Protein AF-A0A4R6P4F2-F1 (afdb_monomer)

Foldseek 3Di:
DVVVVVVVVVVVVVPPDPPPPPDDPDDDPPPPDDDPPVPPPQQKWWADPV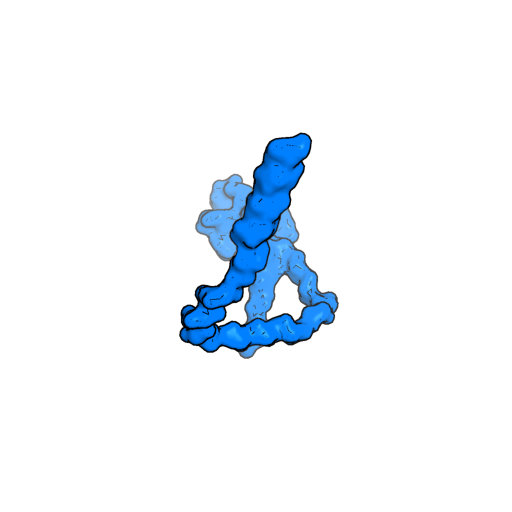HRVDIDSDWDADPPPRHTTHIDGPPPDPDD

Sequence (80 aa):
MRVLLLALFVLALNTSVSAAHALVQDHSQHQQSSDNDPFNDAQVEYVCPMHSQIVKDEAGTCPICGMDLVEREKKQEPQV

pLDDT: mean 74.88, std 17.25, range [48.06, 97.88]

Structure (mmCIF, N/CA/C/O backbone):
data_AF-A0A4R6P4F2-F1
#
_entry.id   AF-A0A4R6P4F2-F1
#
loop_
_atom_site.group_PDB
_atom_site.id
_atom_site.type_symbol
_atom_site.label_atom_id
_atom_site.label_alt_id
_atom_site.label_comp_id
_atom_site.label_asym_id
_atom_site.label_entity_id
_atom_site.label_seq_id
_atom_site.pdbx_PDB_ins_code
_atom_site.Cartn_x
_atom_site.Cartn_y
_atom_site.Cartn_z
_atom_site.occupancy
_atom_site.B_iso_or_equiv
_atom_site.auth_seq_id
_atom_site.auth_comp_id
_atom_site.auth_asym_id
_atom_site.auth_atom_id
_atom_site.pdbx_PDB_model_num
ATOM 1 N N . MET A 1 1 ? -4.449 57.440 7.346 1.00 72.50 1 MET A N 1
ATOM 2 C CA . MET A 1 1 ? -5.158 57.801 6.094 1.00 72.50 1 MET A CA 1
ATOM 3 C C . MET A 1 1 ? -4.427 57.326 4.836 1.00 72.50 1 MET A C 1
ATOM 5 O O . MET A 1 1 ? -5.049 56.642 4.042 1.00 72.50 1 MET A O 1
ATOM 9 N N . ARG A 1 2 ? -3.111 57.565 4.678 1.00 74.81 2 ARG A N 1
ATOM 10 C CA . ARG A 1 2 ? -2.322 57.046 3.533 1.00 74.81 2 ARG A CA 1
ATOM 11 C C . ARG A 1 2 ? -2.306 55.508 3.416 1.00 74.81 2 ARG A C 1
ATOM 13 O O 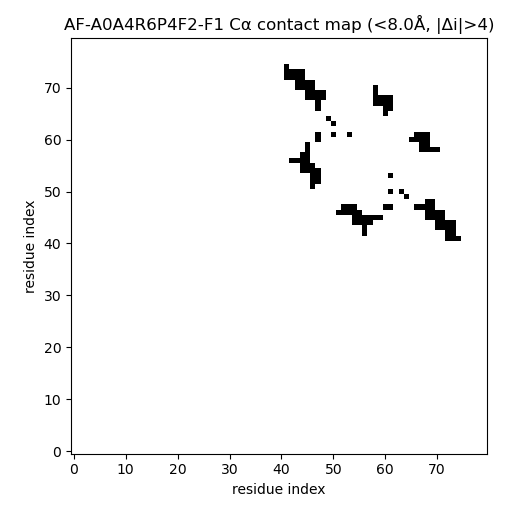. ARG A 1 2 ? -2.489 54.994 2.326 1.00 74.81 2 ARG A O 1
ATOM 20 N N . VAL A 1 3 ? -2.195 54.784 4.535 1.00 71.69 3 VAL A N 1
ATOM 21 C CA . VAL A 1 3 ? -2.247 53.301 4.570 1.00 71.69 3 VAL A CA 1
ATOM 22 C C . VAL A 1 3 ? -3.633 52.754 4.187 1.00 71.69 3 VAL A C 1
ATOM 24 O O . VAL A 1 3 ? -3.726 51.740 3.507 1.00 71.69 3 VAL A O 1
ATOM 27 N N . LEU A 1 4 ? -4.707 53.469 4.553 1.00 77.06 4 LEU A N 1
ATOM 28 C CA . LEU A 1 4 ? -6.084 53.110 4.186 1.00 77.06 4 LEU A CA 1
ATOM 29 C C . LEU A 1 4 ? -6.301 53.241 2.668 1.00 77.06 4 LEU A C 1
ATOM 31 O O . LEU A 1 4 ? -6.912 52.373 2.057 1.00 77.06 4 LEU A O 1
ATOM 35 N N . LEU A 1 5 ? -5.747 54.292 2.052 1.00 77.31 5 LEU A N 1
ATOM 36 C CA . LEU A 1 5 ? -5.812 54.495 0.600 1.00 77.31 5 LEU A CA 1
ATOM 37 C C . LEU A 1 5 ? -5.047 53.409 -0.173 1.00 77.31 5 LEU A C 1
ATOM 39 O O . LEU A 1 5 ? -5.539 52.934 -1.192 1.00 77.31 5 LEU A O 1
ATOM 43 N N . LEU A 1 6 ? -3.884 52.975 0.328 1.00 79.00 6 LEU A N 1
ATOM 44 C CA . LEU A 1 6 ? -3.108 51.892 -0.289 1.00 79.00 6 LEU A CA 1
ATOM 45 C C . LEU A 1 6 ? -3.832 50.537 -0.200 1.00 79.00 6 LEU A C 1
ATOM 47 O O . LEU A 1 6 ? -3.851 49.796 -1.178 1.00 79.00 6 LEU A O 1
ATOM 51 N N . ALA A 1 7 ? -4.480 50.233 0.929 1.00 77.12 7 ALA A N 1
ATOM 52 C CA . ALA A 1 7 ? -5.239 48.991 1.106 1.00 77.12 7 ALA A CA 1
ATOM 53 C C . ALA A 1 7 ? -6.457 48.897 0.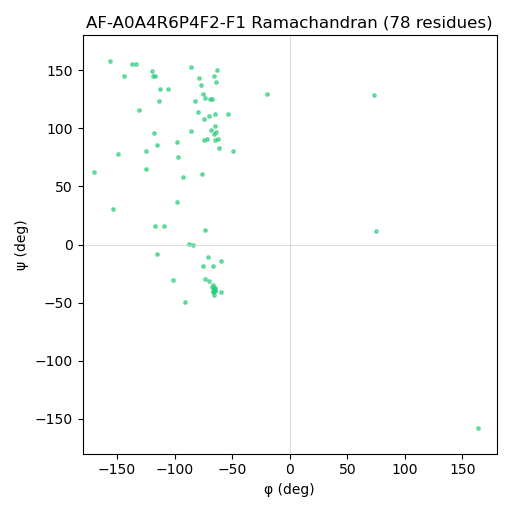167 1.00 77.12 7 ALA A C 1
ATOM 55 O O . ALA A 1 7 ? -6.711 47.842 -0.413 1.00 77.12 7 ALA A O 1
ATOM 56 N N . LEU A 1 8 ? -7.174 50.009 -0.038 1.00 78.06 8 LEU A N 1
ATOM 57 C CA . LEU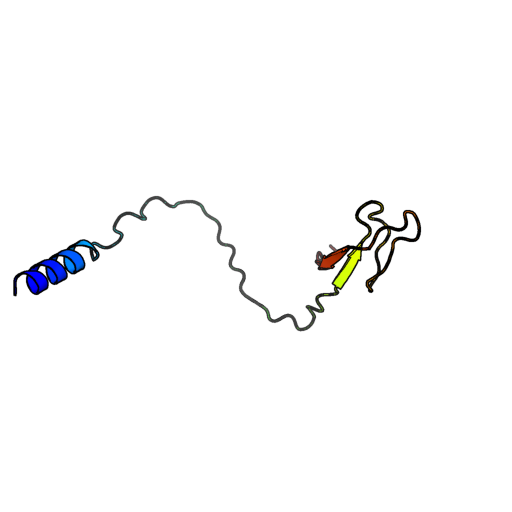 A 1 8 ? -8.303 50.073 -0.975 1.00 78.06 8 LEU A CA 1
ATOM 58 C C . LEU A 1 8 ? -7.856 49.917 -2.435 1.00 78.06 8 LEU A C 1
ATOM 60 O O . LEU A 1 8 ? -8.534 49.260 -3.222 1.00 78.06 8 LEU A O 1
ATOM 64 N N . PHE A 1 9 ? -6.691 50.466 -2.785 1.00 79.25 9 PHE A N 1
ATOM 65 C CA . PHE A 1 9 ? -6.114 50.322 -4.119 1.00 79.25 9 PHE A CA 1
ATOM 66 C C . PHE A 1 9 ? -5.726 48.866 -4.428 1.00 79.25 9 PHE A C 1
ATOM 68 O O . PHE A 1 9 ? -6.060 48.350 -5.491 1.00 79.25 9 PHE A O 1
ATOM 75 N N . VAL A 1 10 ? -5.097 48.163 -3.479 1.00 77.31 10 VAL A N 1
ATOM 76 C CA . VAL A 1 10 ? -4.715 46.745 -3.636 1.00 77.31 10 VAL A CA 1
ATOM 77 C C . VAL A 1 10 ? -5.941 45.828 -3.746 1.00 77.31 10 VAL A C 1
ATOM 79 O O . VAL A 1 10 ? -5.925 44.889 -4.542 1.00 77.31 10 VAL A O 1
ATOM 82 N N . LEU A 1 11 ? -7.027 46.102 -3.012 1.00 73.81 11 LEU A N 1
ATOM 83 C CA . LEU A 1 11 ? -8.284 45.350 -3.147 1.00 73.81 11 LEU A CA 1
ATOM 84 C C . LEU A 1 11 ? -8.944 45.541 -4.526 1.00 73.81 11 LEU A C 1
ATOM 86 O O . LEU A 1 11 ? -9.485 44.588 -5.086 1.00 73.81 11 LEU A O 1
ATOM 90 N N . ALA A 1 12 ? -8.876 46.750 -5.093 1.00 68.00 12 ALA A N 1
ATOM 91 C CA . ALA A 1 12 ? -9.429 47.049 -6.415 1.00 68.00 12 ALA A CA 1
ATOM 92 C C . ALA A 1 12 ? -8.639 46.384 -7.559 1.00 68.00 12 ALA A C 1
ATOM 94 O O . ALA A 1 12 ? -9.227 45.996 -8.564 1.00 68.00 12 ALA A O 1
ATOM 95 N N . LEU A 1 13 ? -7.323 46.198 -7.399 1.00 68.81 13 LEU A N 1
ATOM 96 C CA . LEU A 1 13 ? -6.488 45.505 -8.388 1.00 68.81 13 LEU A CA 1
ATOM 97 C C . LEU A 1 13 ? -6.700 43.982 -8.406 1.00 68.81 13 LEU A C 1
ATOM 99 O O . LEU A 1 13 ? -6.545 43.367 -9.454 1.00 68.81 13 LEU A O 1
ATOM 103 N N . ASN A 1 14 ? -7.069 43.374 -7.275 1.00 64.69 14 ASN A N 1
ATOM 104 C CA . ASN A 1 14 ? -7.279 41.923 -7.162 1.00 64.69 14 ASN A CA 1
ATOM 105 C C . ASN A 1 14 ? -8.712 41.466 -7.515 1.00 64.69 14 ASN A C 1
ATOM 107 O O . ASN A 1 14 ? -9.010 40.278 -7.431 1.00 64.69 14 ASN A O 1
ATOM 111 N N . THR A 1 15 ? -9.610 42.383 -7.898 1.00 61.97 15 THR A N 1
ATOM 112 C CA . THR A 1 15 ? -11.014 42.089 -8.265 1.00 61.97 15 THR A CA 1
ATOM 113 C C . THR A 1 15 ? -11.300 42.258 -9.764 1.00 61.97 15 THR A C 1
ATOM 115 O O . THR A 1 15 ? -12.458 42.272 -10.184 1.00 61.97 15 THR A O 1
ATOM 118 N N . SER A 1 16 ? -10.258 42.310 -10.603 1.00 60.50 16 SER A N 1
ATOM 119 C CA . SER A 1 16 ? -10.371 42.057 -12.041 1.00 60.50 16 SER A CA 1
ATOM 120 C C . SER A 1 16 ? -10.617 40.566 -12.267 1.00 60.50 16 SER A C 1
ATOM 122 O O . SER A 1 16 ? -9.717 39.738 -12.362 1.00 60.50 16 SER A O 1
ATOM 124 N N . VAL A 1 17 ? -11.904 40.244 -12.305 1.00 51.44 17 VAL A N 1
ATOM 125 C CA . VAL A 1 17 ? -12.491 39.059 -12.919 1.00 51.44 17 VAL A CA 1
ATOM 126 C C . VAL A 1 17 ? -11.572 38.399 -13.953 1.00 51.44 17 VAL A C 1
ATOM 128 O O . VAL A 1 17 ? -11.085 39.018 -14.900 1.00 51.44 17 VAL A O 1
ATOM 131 N N . SER A 1 18 ? -11.427 37.090 -13.759 1.00 59.44 18 SER A N 1
ATOM 132 C CA . SER A 1 18 ? -11.043 36.096 -14.754 1.00 59.44 18 SER A CA 1
ATOM 133 C C . SER A 1 18 ? -11.893 36.230 -16.028 1.00 59.44 18 SER A C 1
ATOM 135 O O . SER A 1 18 ? -12.845 35.484 -16.229 1.00 59.44 18 SER A O 1
ATOM 137 N N . ALA A 1 19 ? -11.550 37.173 -16.904 1.00 57.19 19 ALA A N 1
ATOM 138 C CA . ALA A 1 19 ? -12.125 37.328 -18.242 1.00 57.19 19 ALA A CA 1
ATOM 139 C C . ALA A 1 19 ? -11.227 36.690 -19.322 1.00 57.19 19 ALA A C 1
ATOM 141 O O . ALA A 1 19 ? -11.090 37.233 -20.415 1.00 57.19 19 ALA A O 1
ATOM 142 N N . ALA A 1 20 ? -10.579 35.559 -19.008 1.00 55.09 20 ALA A N 1
ATOM 143 C CA . ALA A 1 20 ? -9.721 34.840 -19.954 1.00 55.09 20 ALA A CA 1
ATOM 144 C C . ALA A 1 20 ? -9.589 33.322 -19.689 1.00 55.09 20 ALA A C 1
ATOM 146 O O . ALA A 1 20 ? -8.579 32.730 -20.048 1.00 55.09 20 ALA A O 1
ATOM 147 N N . HIS A 1 21 ? -10.607 32.650 -19.136 1.00 55.38 21 HIS A N 1
ATOM 148 C CA . HIS A 1 21 ? -10.769 31.203 -19.374 1.00 55.38 21 HIS A CA 1
ATOM 149 C C . HIS A 1 21 ? -11.701 30.990 -20.572 1.00 55.38 21 HIS A C 1
ATOM 151 O O . HIS A 1 21 ? -12.763 30.389 -20.471 1.00 55.38 21 HIS A O 1
ATOM 157 N N . ALA A 1 22 ? -11.312 31.552 -21.714 1.00 57.34 22 ALA A N 1
ATOM 158 C CA . ALA A 1 22 ? -11.992 31.391 -22.990 1.00 57.34 22 ALA A CA 1
ATOM 159 C C . ALA A 1 22 ? -10.990 30.867 -24.022 1.00 57.34 22 ALA A C 1
ATOM 161 O O . ALA A 1 22 ? -10.643 31.605 -24.927 1.00 57.34 22 ALA A O 1
ATOM 162 N N . LEU A 1 23 ? -10.493 29.639 -23.817 1.00 63.34 23 LEU A N 1
ATOM 163 C CA . LEU A 1 23 ? -10.048 28.648 -24.817 1.00 63.34 23 LEU A CA 1
ATOM 164 C C . LEU A 1 23 ? -9.792 27.310 -24.079 1.00 63.34 23 LEU A C 1
ATOM 166 O O . LEU A 1 23 ? -8.667 26.827 -24.011 1.00 63.34 23 LEU A O 1
ATOM 170 N N . VAL A 1 24 ? -10.825 26.719 -23.470 1.00 58.50 24 VAL A N 1
ATOM 171 C CA . VAL A 1 24 ? -10.794 25.294 -23.097 1.00 58.50 24 VAL A CA 1
ATOM 172 C C . VAL A 1 24 ? -11.906 24.620 -23.877 1.00 58.50 24 VAL A C 1
ATOM 174 O O . VAL A 1 24 ? -13.074 24.667 -23.503 1.00 58.50 24 VAL A O 1
ATOM 177 N N . GLN A 1 25 ? -11.525 24.044 -25.008 1.00 59.03 25 GLN A N 1
ATOM 178 C CA . GLN A 1 25 ? -12.302 23.024 -25.683 1.00 59.03 25 GLN A CA 1
ATOM 179 C C . GLN A 1 25 ? -11.452 21.759 -25.623 1.00 59.03 25 GLN A C 1
ATOM 181 O O . GLN A 1 25 ? -10.672 21.486 -26.525 1.00 59.03 25 GLN A O 1
ATOM 186 N N . ASP A 1 26 ? -11.576 21.026 -24.520 1.00 48.06 26 ASP A N 1
ATOM 187 C CA . ASP A 1 26 ? -11.323 19.593 -24.533 1.00 48.06 26 ASP A CA 1
ATOM 188 C C . ASP A 1 26 ? -12.508 18.906 -23.854 1.00 48.06 26 ASP A C 1
ATOM 190 O O . ASP A 1 26 ? -12.885 19.190 -22.714 1.00 48.06 26 ASP A O 1
ATOM 194 N N . HIS A 1 27 ? -13.196 18.110 -24.661 1.00 66.69 27 HIS A N 1
ATOM 195 C CA . HIS A 1 27 ? -14.395 17.377 -24.312 1.00 66.69 27 HIS A CA 1
ATOM 196 C C . HIS A 1 27 ? -13.987 16.191 -23.441 1.00 66.69 27 HIS A C 1
ATOM 198 O O . HIS A 1 27 ? -13.466 15.206 -23.950 1.00 66.69 27 HIS A O 1
ATOM 204 N N . SER A 1 28 ? -14.287 16.234 -22.149 1.00 56.44 28 SER A N 1
ATOM 205 C CA . SER A 1 28 ? -14.360 15.021 -21.331 1.00 56.44 28 SER A CA 1
ATOM 206 C C . SER A 1 28 ? -15.388 15.210 -20.223 1.00 56.44 28 SER A C 1
ATOM 208 O O . SER A 1 28 ? -15.069 15.469 -19.066 1.00 56.44 28 SER A O 1
ATOM 210 N N . GLN A 1 29 ? -16.664 15.092 -20.597 1.00 52.75 29 GLN A N 1
ATOM 211 C CA . GLN A 1 29 ? -17.719 14.775 -19.641 1.00 52.75 29 GLN A CA 1
ATOM 212 C C . GLN A 1 29 ? -17.473 13.354 -19.120 1.00 52.75 29 GLN A C 1
ATOM 214 O O . GLN A 1 29 ? -17.918 12.387 -19.727 1.00 52.75 29 GLN A O 1
ATOM 219 N N . HIS A 1 30 ? -16.799 13.226 -17.983 1.00 50.12 30 HIS A N 1
ATOM 220 C CA . HIS A 1 30 ? -17.084 12.130 -17.066 1.00 50.12 30 HIS A CA 1
ATOM 221 C C . HIS A 1 30 ? -18.004 12.678 -15.975 1.00 50.12 30 HIS A C 1
ATOM 223 O O . HIS A 1 30 ? -17.568 13.184 -14.946 1.00 50.12 30 HIS A O 1
ATOM 229 N N . GLN A 1 31 ? -19.310 12.607 -16.239 1.00 51.03 31 GLN A N 1
ATOM 230 C CA . GLN A 1 31 ? -20.312 12.572 -15.182 1.00 51.03 31 GLN A CA 1
ATOM 231 C C . GLN A 1 31 ? -20.105 11.261 -14.415 1.00 51.03 31 GLN A C 1
ATOM 233 O O . GLN A 1 31 ? -20.504 10.204 -14.889 1.00 51.03 31 GLN A O 1
ATOM 238 N N . GLN A 1 32 ? -19.470 11.308 -13.247 1.00 54.22 32 GLN A N 1
ATOM 239 C CA . GLN A 1 32 ? -19.633 10.251 -12.247 1.00 54.22 32 GLN A CA 1
ATOM 240 C C . GLN A 1 32 ? -20.686 10.716 -11.249 1.00 54.22 32 GLN A C 1
ATOM 242 O O . GLN A 1 32 ? -20.409 11.199 -10.156 1.00 54.22 32 GLN A O 1
ATOM 247 N N . SER A 1 33 ? -21.927 10.647 -11.712 1.00 52.31 33 SER A N 1
ATOM 248 C CA . SER A 1 33 ? -23.095 10.530 -10.856 1.00 52.31 33 SER A CA 1
ATOM 249 C C . SER A 1 33 ? -23.201 9.092 -10.363 1.00 52.31 33 SER A C 1
ATOM 251 O O . SER A 1 33 ? -23.142 8.193 -11.200 1.00 52.31 33 SER A O 1
ATOM 253 N N . SER A 1 34 ? -23.507 8.940 -9.069 1.00 51.22 34 SER A N 1
ATOM 254 C CA . SER A 1 34 ? -24.103 7.738 -8.465 1.00 51.22 34 SER A CA 1
ATOM 255 C C . SER A 1 34 ? -23.133 6.541 -8.332 1.00 51.22 34 SER A C 1
ATOM 257 O O . SER A 1 34 ? -22.423 6.205 -9.264 1.00 51.22 34 SER A O 1
ATOM 259 N N . ASP A 1 35 ? -22.948 5.881 -7.190 1.00 49.22 35 ASP A N 1
ATOM 260 C CA . ASP A 1 35 ? -23.826 5.671 -6.045 1.00 49.22 35 ASP A CA 1
ATOM 261 C C . ASP A 1 35 ? -23.004 5.370 -4.777 1.00 49.22 35 ASP A C 1
ATOM 263 O O . ASP A 1 35 ? -21.863 4.913 -4.838 1.00 49.22 35 ASP A O 1
ATOM 267 N N . ASN A 1 36 ? -23.606 5.599 -3.606 1.00 56.69 36 ASN A N 1
ATOM 268 C CA . ASN A 1 36 ? -23.216 4.877 -2.396 1.00 56.69 36 ASN A CA 1
ATOM 269 C C . ASN A 1 36 ? -23.499 3.389 -2.644 1.00 56.69 36 ASN A C 1
ATOM 271 O O . ASN A 1 36 ? -24.613 2.930 -2.398 1.00 56.69 36 ASN A O 1
ATOM 275 N N . ASP A 1 37 ? -22.513 2.662 -3.158 1.00 55.38 37 ASP A N 1
ATOM 276 C CA . ASP A 1 37 ? -22.565 1.211 -3.260 1.00 55.38 37 ASP A CA 1
ATOM 277 C C . ASP A 1 37 ? -22.232 0.630 -1.872 1.00 55.38 37 ASP A C 1
ATOM 279 O O . ASP A 1 37 ? -21.114 0.826 -1.381 1.00 55.38 37 ASP A O 1
ATOM 283 N N . PRO A 1 38 ? -23.166 -0.049 -1.178 1.00 56.88 38 PRO A N 1
ATOM 284 C CA . PRO A 1 38 ? -22.938 -0.558 0.175 1.00 56.88 38 PRO A CA 1
ATOM 285 C C . PRO A 1 38 ? -22.015 -1.791 0.197 1.00 56.88 38 PRO A C 1
ATOM 287 O O . PRO A 1 38 ? -21.916 -2.455 1.224 1.00 56.88 38 PRO A O 1
ATOM 290 N N . PHE A 1 39 ? -21.338 -2.089 -0.917 1.00 55.41 39 PHE A N 1
ATOM 291 C CA . PHE A 1 39 ? -20.437 -3.229 -1.093 1.00 55.41 39 PHE A CA 1
ATOM 292 C C . PHE A 1 39 ? -18.988 -2.826 -1.366 1.00 55.41 39 PHE A C 1
ATOM 294 O O . PHE A 1 39 ? -18.184 -3.660 -1.783 1.00 55.41 39 PHE A O 1
ATOM 301 N N . ASN A 1 40 ? -18.614 -1.570 -1.102 1.00 57.25 40 ASN A N 1
ATOM 302 C CA . ASN A 1 40 ? -17.205 -1.192 -1.051 1.00 57.25 40 ASN A CA 1
ATOM 303 C C . ASN A 1 40 ? -16.575 -1.675 0.267 1.00 57.25 40 ASN A C 1
ATOM 305 O O . ASN A 1 40 ? -16.086 -0.884 1.075 1.00 57.25 40 ASN A O 1
ATOM 309 N N . ASP A 1 41 ? -16.588 -2.993 0.473 1.00 63.41 41 ASP A N 1
ATOM 310 C CA . ASP A 1 41 ? -15.633 -3.657 1.344 1.00 63.41 41 ASP A CA 1
ATOM 311 C C . ASP A 1 41 ? -14.272 -3.466 0.676 1.00 63.41 41 ASP A C 1
ATOM 313 O O . ASP A 1 41 ? -13.862 -4.244 -0.190 1.00 63.41 41 ASP A O 1
ATOM 317 N N . ALA A 1 42 ? -13.604 -2.365 1.026 1.00 65.50 42 ALA A N 1
ATOM 318 C CA . ALA A 1 42 ? -12.203 -2.144 0.717 1.00 65.50 42 ALA A CA 1
ATOM 319 C C . ALA A 1 42 ? -11.406 -3.255 1.415 1.00 65.50 42 ALA A C 1
ATOM 321 O O . ALA A 1 42 ? -10.945 -3.109 2.544 1.00 65.50 42 ALA A O 1
ATOM 322 N N . GLN A 1 43 ? -11.340 -4.416 0.764 1.00 81.19 43 GLN A N 1
ATOM 323 C CA . GLN A 1 43 ? -10.584 -5.560 1.234 1.00 81.19 43 GLN A CA 1
ATOM 324 C C . GLN A 1 43 ? -9.113 -5.202 1.085 1.00 81.19 43 GLN A C 1
ATOM 326 O O . GLN A 1 43 ? -8.597 -5.039 -0.024 1.00 81.19 43 GLN A O 1
ATOM 331 N N . VAL A 1 44 ? -8.471 -5.023 2.231 1.00 88.88 44 VAL A N 1
ATOM 332 C CA . VAL A 1 44 ? -7.032 -4.858 2.331 1.00 88.88 44 VAL A CA 1
ATOM 333 C C . VAL A 1 44 ? -6.387 -6.219 2.084 1.00 88.88 44 VAL A C 1
ATOM 335 O O . VAL A 1 44 ? -6.727 -7.198 2.744 1.00 88.88 44 VAL A O 1
ATOM 338 N N . GLU A 1 45 ? -5.464 -6.281 1.130 1.00 93.81 45 GLU A N 1
ATOM 339 C CA . GLU A 1 45 ? -4.663 -7.466 0.827 1.00 93.81 45 GLU A CA 1
ATOM 340 C C . GLU A 1 45 ? -3.173 -7.150 1.010 1.00 93.81 45 GLU A C 1
ATOM 342 O O . GLU A 1 45 ? -2.722 -6.032 0.796 1.00 93.81 45 GLU A O 1
ATOM 347 N N . TYR A 1 46 ? -2.376 -8.136 1.388 1.00 96.12 46 TYR A N 1
ATOM 348 C CA . TYR A 1 46 ? -0.941 -8.013 1.599 1.00 96.12 46 TYR A CA 1
ATOM 349 C C . TYR A 1 46 ? -0.204 -8.839 0.549 1.00 96.12 46 TYR A C 1
ATOM 351 O O . TYR A 1 46 ? -0.422 -10.048 0.440 1.00 96.12 46 TYR A O 1
ATOM 359 N N . VAL A 1 47 ? 0.690 -8.208 -0.219 1.00 96.06 47 VAL A N 1
ATOM 360 C CA . VAL A 1 47 ? 1.435 -8.857 -1.307 1.00 96.06 47 VAL A CA 1
ATOM 361 C C . VAL A 1 47 ? 2.938 -8.839 -1.076 1.00 96.06 47 VAL A C 1
ATOM 363 O O . VAL A 1 47 ? 3.497 -7.867 -0.570 1.00 96.06 47 VAL A O 1
ATOM 366 N N . CYS A 1 48 ? 3.635 -9.897 -1.490 1.00 97.12 48 CYS A N 1
ATOM 367 C CA . CYS A 1 48 ? 5.095 -9.894 -1.443 1.00 97.12 48 CYS A CA 1
ATOM 368 C C . CYS A 1 48 ? 5.671 -9.017 -2.573 1.00 97.12 48 CYS A C 1
ATOM 370 O O . CYS A 1 48 ? 5.353 -9.267 -3.738 1.00 97.12 48 CYS A O 1
ATOM 372 N N . PRO A 1 49 ? 6.588 -8.070 -2.284 1.00 94.50 49 PRO A N 1
ATOM 373 C CA . PRO A 1 49 ? 7.176 -7.193 -3.305 1.00 94.50 49 PRO A CA 1
ATOM 374 C C . PRO A 1 49 ? 8.058 -7.936 -4.323 1.00 94.50 49 PRO A C 1
ATOM 376 O O . PRO A 1 49 ? 8.311 -7.418 -5.406 1.00 94.50 49 PRO A O 1
ATOM 379 N N . MET A 1 50 ? 8.515 -9.149 -3.992 1.00 96.56 50 MET A N 1
ATOM 380 C CA . MET 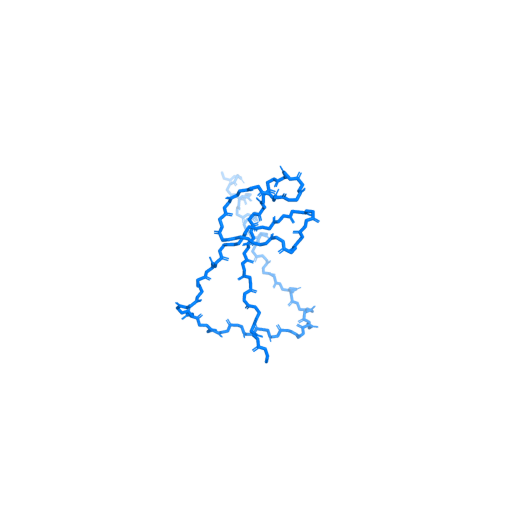A 1 50 ? 9.320 -10.001 -4.880 1.00 96.56 50 MET A CA 1
ATOM 381 C C . MET A 1 50 ? 8.501 -11.115 -5.547 1.00 96.56 50 MET A C 1
ATOM 383 O O . MET A 1 50 ? 8.809 -11.523 -6.663 1.00 96.56 50 MET A O 1
ATOM 387 N N . HIS A 1 51 ? 7.458 -11.612 -4.873 1.00 95.06 51 HIS A N 1
ATOM 388 C CA . HIS A 1 51 ? 6.642 -12.744 -5.319 1.00 95.06 51 HIS A CA 1
ATOM 389 C C . HIS A 1 51 ? 5.168 -12.338 -5.359 1.00 95.06 51 HIS A C 1
ATOM 391 O O . HIS A 1 51 ? 4.407 -12.662 -4.451 1.00 95.06 51 HIS A O 1
ATOM 397 N N . SER A 1 52 ? 4.754 -11.646 -6.422 1.00 91.06 52 SER A N 1
ATOM 398 C CA . SER A 1 52 ? 3.403 -11.073 -6.563 1.00 91.06 52 SER A CA 1
ATOM 399 C C . SER A 1 52 ? 2.252 -12.088 -6.509 1.00 91.06 52 SER A C 1
ATOM 401 O O . SER A 1 52 ? 1.104 -11.699 -6.336 1.00 91.06 52 SER A O 1
ATOM 403 N N . GLN A 1 53 ? 2.548 -13.384 -6.634 1.00 94.25 53 GLN A N 1
ATOM 404 C CA . GLN A 1 53 ? 1.588 -14.480 -6.468 1.00 94.25 53 GLN A CA 1
ATOM 405 C C . GLN A 1 53 ? 1.236 -14.753 -4.995 1.00 94.25 53 GLN A C 1
ATOM 407 O O . GLN A 1 53 ? 0.236 -15.405 -4.713 1.00 94.25 53 GLN A O 1
ATOM 412 N N . ILE A 1 54 ? 2.058 -14.280 -4.053 1.00 95.25 54 ILE A N 1
ATOM 413 C CA . ILE A 1 54 ? 1.796 -14.391 -2.619 1.00 95.25 54 ILE A CA 1
ATOM 414 C C . ILE A 1 54 ? 0.920 -13.214 -2.208 1.00 95.25 54 ILE A C 1
ATOM 416 O O . ILE A 1 54 ? 1.436 -12.125 -1.961 1.00 95.25 54 ILE A O 1
ATOM 420 N N . VAL A 1 55 ? -0.384 -13.469 -2.135 1.00 94.12 55 VAL A N 1
ATOM 421 C CA . VAL A 1 55 ? -1.412 -12.555 -1.627 1.00 94.12 55 VAL A CA 1
ATOM 422 C C . VAL A 1 55 ? -1.977 -13.151 -0.337 1.00 94.12 55 VAL A C 1
ATOM 424 O O . VAL A 1 55 ? -2.253 -14.352 -0.287 1.00 94.12 55 VAL A O 1
ATOM 427 N N . LYS A 1 56 ? -2.126 -12.338 0.708 1.00 94.00 56 LYS A N 1
ATOM 428 C CA . LYS A 1 56 ? -2.761 -12.718 1.977 1.00 94.00 56 LYS A CA 1
ATOM 429 C C . LYS A 1 56 ? -3.746 -11.650 2.426 1.00 94.00 56 LYS A C 1
ATOM 431 O O . LYS A 1 56 ? -3.553 -10.484 2.120 1.00 94.00 56 LYS A O 1
ATOM 436 N N . ASP A 1 57 ? -4.732 -12.034 3.224 1.00 93.06 57 ASP A N 1
ATOM 437 C CA . ASP A 1 57 ? -5.676 -11.087 3.834 1.00 93.06 57 ASP A CA 1
ATOM 438 C C . ASP A 1 57 ? -5.133 -10.463 5.140 1.00 93.06 57 ASP A C 1
ATOM 440 O O . ASP A 1 57 ? -5.792 -9.645 5.773 1.00 93.06 57 ASP A O 1
ATOM 444 N N . GLU A 1 58 ? -3.922 -10.844 5.562 1.00 92.62 58 GLU A N 1
ATOM 445 C CA . GLU A 1 58 ? -3.278 -10.382 6.795 1.00 92.62 58 GLU A CA 1
ATOM 446 C C . GLU A 1 58 ? -1.794 -10.046 6.595 1.00 92.62 58 GLU A C 1
ATOM 448 O O . GLU A 1 58 ? -1.117 -10.583 5.708 1.00 92.62 58 GLU A O 1
ATOM 453 N N . ALA A 1 59 ? -1.280 -9.176 7.467 1.00 94.69 59 ALA A N 1
ATOM 454 C CA . ALA A 1 59 ? 0.133 -8.837 7.509 1.00 94.69 59 ALA A CA 1
ATOM 455 C C . ALA A 1 59 ? 0.987 -10.061 7.868 1.00 94.69 59 ALA A C 1
ATOM 457 O O . ALA A 1 59 ? 0.580 -10.960 8.603 1.00 94.69 59 ALA A O 1
ATOM 458 N N . GLY A 1 60 ? 2.221 -10.082 7.376 1.00 95.69 60 GLY A N 1
ATOM 459 C CA . GLY A 1 60 ? 3.164 -11.140 7.701 1.00 95.69 60 GLY A CA 1
ATOM 460 C C . GLY A 1 60 ? 4.333 -11.167 6.739 1.00 95.69 60 GLY A C 1
ATOM 461 O O . GLY A 1 60 ? 4.626 -10.186 6.060 1.00 95.69 60 GLY A O 1
ATOM 462 N N . THR A 1 61 ? 4.979 -12.323 6.661 1.00 97.31 61 THR A N 1
ATOM 463 C CA . THR A 1 61 ? 6.208 -12.506 5.891 1.00 97.31 61 THR A CA 1
ATOM 464 C C . THR A 1 61 ? 5.995 -13.515 4.759 1.00 97.31 61 THR A C 1
ATOM 466 O O . THR A 1 61 ? 5.244 -14.489 4.887 1.00 97.31 61 THR A O 1
ATOM 469 N N . CYS A 1 62 ? 6.654 -13.285 3.625 1.00 96.75 62 CYS A N 1
ATOM 470 C CA . CYS A 1 62 ? 6.646 -14.174 2.473 1.00 96.75 62 CYS A CA 1
ATOM 471 C C . CYS A 1 62 ? 7.365 -15.498 2.796 1.00 96.75 62 CYS A C 1
ATOM 473 O O . CYS A 1 62 ? 8.544 -15.470 3.154 1.00 96.75 62 CYS A O 1
ATOM 475 N N . PRO A 1 63 ? 6.721 -16.665 2.601 1.00 95.94 63 PRO A N 1
ATOM 476 C CA . PRO A 1 63 ? 7.319 -17.9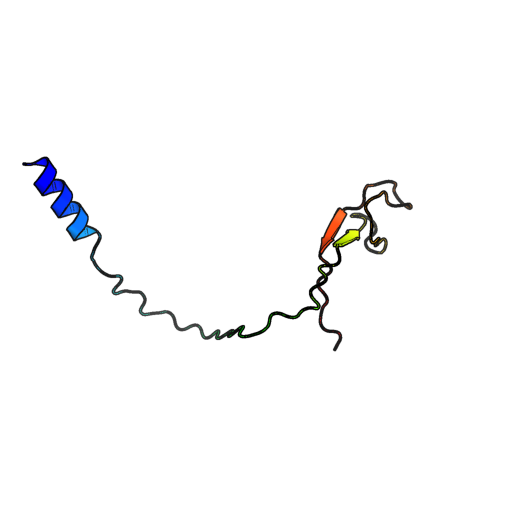67 2.911 1.00 95.94 63 PRO A CA 1
ATOM 477 C C . PRO A 1 63 ? 8.443 -18.376 1.946 1.00 95.94 63 PRO A C 1
ATOM 479 O O . PRO A 1 63 ? 9.138 -19.351 2.207 1.00 95.94 63 PRO A O 1
ATOM 482 N N . ILE A 1 64 ? 8.611 -17.658 0.829 1.00 96.38 64 ILE A N 1
ATOM 483 C CA . ILE A 1 64 ? 9.623 -17.965 -0.190 1.00 96.38 64 ILE A CA 1
ATOM 484 C C . ILE A 1 64 ? 10.937 -17.228 0.096 1.00 96.38 64 ILE A C 1
ATOM 486 O O . ILE A 1 64 ? 11.999 -17.841 0.069 1.00 96.38 64 ILE A O 1
ATOM 490 N N . CYS A 1 65 ? 10.883 -15.916 0.356 1.00 96.31 65 CYS A N 1
ATOM 491 C CA . CYS A 1 65 ? 12.083 -15.087 0.544 1.00 96.31 65 CYS A CA 1
ATOM 492 C C . CYS A 1 65 ? 12.257 -14.496 1.943 1.00 96.31 65 CYS A C 1
ATOM 494 O O . CYS A 1 65 ? 13.294 -13.893 2.201 1.00 96.31 65 CYS A O 1
ATOM 496 N N . GLY A 1 66 ? 11.271 -14.616 2.834 1.00 95.75 66 GLY A N 1
ATOM 497 C CA . GLY A 1 66 ? 11.377 -14.079 4.190 1.00 95.75 66 GLY A CA 1
ATOM 498 C C . GLY A 1 66 ? 11.241 -12.554 4.301 1.00 95.75 66 GLY A C 1
ATOM 499 O O . GLY A 1 66 ? 11.527 -12.012 5.360 1.00 95.75 66 GLY A O 1
ATOM 500 N N . MET A 1 67 ? 10.814 -11.854 3.243 1.00 97.25 67 MET A N 1
ATOM 501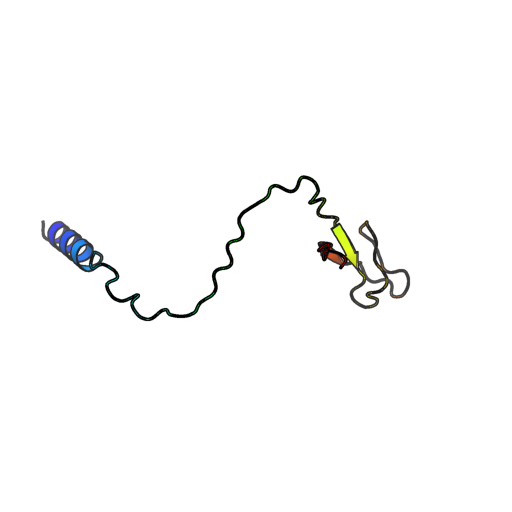 C CA . MET A 1 67 ? 10.497 -10.419 3.303 1.00 97.25 67 MET A CA 1
ATOM 502 C C . MET A 1 67 ? 9.060 -10.165 3.752 1.00 97.25 67 MET A C 1
ATOM 504 O O . MET A 1 67 ? 8.175 -10.973 3.467 1.00 97.25 67 MET A O 1
ATOM 508 N N . ASP A 1 68 ? 8.819 -9.011 4.363 1.00 97.88 68 ASP A N 1
ATOM 509 C CA . ASP A 1 68 ? 7.481 -8.591 4.775 1.00 97.88 68 ASP A CA 1
ATOM 510 C C . ASP A 1 68 ? 6.557 -8.340 3.577 1.00 97.88 68 ASP A C 1
ATOM 512 O O . ASP A 1 68 ? 6.976 -7.902 2.499 1.00 97.88 68 ASP A O 1
ATOM 516 N N . LEU A 1 69 ? 5.282 -8.670 3.767 1.00 97.50 69 LEU A N 1
ATOM 517 C CA . LEU A 1 69 ? 4.225 -8.390 2.810 1.00 97.50 69 LEU A CA 1
ATOM 518 C C . LEU A 1 69 ? 3.800 -6.924 2.926 1.00 97.50 69 LEU A C 1
ATOM 520 O O . LEU A 1 69 ? 3.742 -6.360 4.017 1.00 97.50 69 LEU A O 1
ATOM 524 N N . VAL A 1 70 ? 3.484 -6.321 1.787 1.00 95.56 70 VAL A N 1
ATOM 525 C CA . VAL A 1 70 ? 3.096 -4.916 1.672 1.00 95.56 70 VAL A 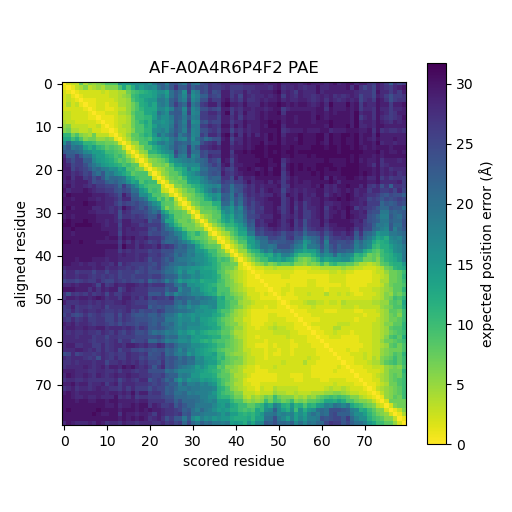CA 1
ATOM 526 C C . VAL A 1 70 ? 1.598 -4.822 1.434 1.00 95.56 70 VAL A C 1
ATOM 528 O O . VAL A 1 70 ? 1.060 -5.529 0.585 1.00 95.56 70 VAL A O 1
ATOM 531 N N . GLU A 1 71 ? 0.948 -3.933 2.175 1.00 95.00 71 GLU A N 1
ATOM 532 C CA . GLU A 1 71 ? -0.481 -3.655 2.079 1.00 95.00 71 GLU A CA 1
ATOM 533 C C . GLU A 1 71 ? -0.874 -3.065 0.717 1.00 95.00 71 GLU A C 1
ATOM 535 O O . GLU A 1 71 ? -0.169 -2.223 0.151 1.00 95.00 71 GLU A O 1
ATOM 540 N N . ARG A 1 72 ? -2.012 -3.508 0.191 1.00 90.56 72 ARG A N 1
ATOM 541 C CA . ARG A 1 72 ? -2.603 -3.099 -1.076 1.00 90.56 72 ARG A CA 1
ATOM 542 C C . ARG A 1 72 ? -4.120 -3.058 -0.968 1.00 90.56 72 ARG A C 1
ATOM 544 O O . ARG A 1 72 ? -4.746 -3.905 -0.340 1.00 90.56 72 ARG A O 1
ATOM 551 N N . GLU A 1 73 ? -4.710 -2.097 -1.663 1.00 86.62 73 GLU A N 1
ATOM 552 C CA . GLU A 1 73 ? -6.155 -2.016 -1.835 1.00 86.62 73 GLU 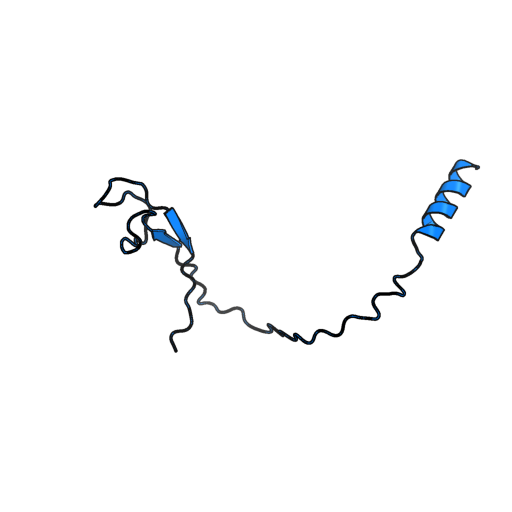A CA 1
ATOM 553 C C . GLU A 1 73 ? -6.586 -2.943 -2.976 1.00 86.62 73 GLU A C 1
ATOM 555 O O . GLU A 1 73 ? -6.121 -2.812 -4.115 1.00 86.62 73 GLU A O 1
ATOM 560 N N . LYS A 1 74 ? -7.501 -3.875 -2.696 1.00 80.75 74 LYS A N 1
ATOM 561 C CA . LYS A 1 74 ? -8.092 -4.726 -3.727 1.00 80.75 74 LYS A CA 1
ATOM 562 C C . LYS A 1 74 ? -9.096 -3.913 -4.540 1.00 80.75 74 LYS A C 1
ATOM 564 O O . LYS A 1 74 ? -10.283 -3.853 -4.222 1.00 80.75 74 LYS A O 1
ATOM 569 N N . LYS A 1 75 ? -8.629 -3.279 -5.617 1.00 69.81 75 LYS A N 1
ATOM 570 C CA . LYS A 1 75 ? -9.516 -2.652 -6.602 1.00 69.81 75 LYS A CA 1
ATOM 571 C C . LYS A 1 75 ? -10.260 -3.767 -7.331 1.00 69.81 75 LYS A C 1
ATOM 573 O O . LYS A 1 75 ? -9.699 -4.410 -8.214 1.00 69.81 75 LYS A O 1
ATOM 578 N N . GLN A 1 76 ? -11.497 -4.037 -6.918 1.00 63.75 76 GLN A N 1
ATOM 579 C CA . GLN A 1 76 ? -12.374 -4.973 -7.612 1.00 63.75 76 GLN A CA 1
ATOM 580 C C . GLN A 1 76 ? -12.654 -4.395 -9.004 1.00 63.75 76 GLN A C 1
ATOM 582 O O . GLN A 1 76 ? -13.463 -3.485 -9.168 1.00 63.75 76 GLN A O 1
ATOM 587 N N . GLU A 1 77 ? -11.909 -4.853 -10.006 1.00 60.22 77 GLU A N 1
ATOM 588 C CA . GLU A 1 77 ? -12.234 -4.573 -11.396 1.00 60.22 77 GLU A CA 1
ATOM 589 C C . GLU A 1 77 ? -13.515 -5.354 -11.720 1.00 60.22 77 GLU A C 1
ATOM 591 O O . GLU A 1 77 ? -13.554 -6.560 -11.449 1.00 60.22 77 GLU A O 1
ATOM 596 N N . PRO A 1 78 ? -14.583 -4.695 -12.211 1.00 62.94 78 PRO A N 1
ATOM 597 C CA . PRO A 1 78 ? -15.812 -5.376 -12.586 1.00 62.94 78 PRO A CA 1
ATOM 598 C C . PRO A 1 78 ? -15.470 -6.498 -13.563 1.00 62.94 78 PRO A C 1
ATOM 600 O O . PRO A 1 78 ? -14.988 -6.250 -14.668 1.00 62.94 78 PRO A O 1
ATOM 603 N N . GLN A 1 79 ? -15.648 -7.733 -13.103 1.00 55.62 79 GLN A N 1
ATOM 604 C CA . GLN A 1 79 ? -15.405 -8.924 -13.900 1.00 55.62 79 GLN A CA 1
ATOM 605 C C . GLN A 1 79 ? -16.421 -8.911 -15.048 1.00 55.62 79 GLN A C 1
ATOM 607 O O . GLN A 1 79 ? -17.627 -8.965 -14.804 1.00 55.62 79 GLN A O 1
ATOM 612 N N . VAL A 1 80 ? -15.905 -8.725 -16.264 1.00 53.38 80 VAL A N 1
ATOM 613 C CA . VAL A 1 80 ? -16.634 -8.637 -17.543 1.00 53.38 80 VAL A CA 1
ATOM 614 C C . VAL A 1 80 ? -17.350 -9.933 -17.897 1.00 53.38 80 VAL A C 1
ATOM 616 O O . VAL A 1 80 ? -16.768 -11.013 -17.643 1.00 53.38 80 VAL A O 1
#

Nearest PDB structures (foldseek):
  8ovl-assembly1_A  TM=8.262E-01  e=1.529E-02  Legionella pneumophila
  5a4g-assembly1_A  TM=4.878E-01  e=3.207E+00  Cupriavidus metallidurans CH34

Mean predicted aligned error: 17.92 Å

Secondary structure (DSSP, 8-state):
-HHHHHHHHHHHHTT----------------------TT----EEEE-SS-TT-EESS--B-TTT-PBPEEEE-------

Solvent-accessible surface area (backbone atoms only — not comparable to full-atom values): 5500 Å² total; per-residue (Å²): 107,73,68,59,56,52,52,54,51,54,55,61,66,73,63,68,70,85,87,73,87,80,86,82,90,75,93,72,88,78,81,83,71,86,73,93,60,95,74,75,73,76,48,57,33,17,30,23,90,88,44,75,87,47,68,38,80,54,84,51,63,33,92,87,79,69,46,65,37,44,81,41,77,57,77,81,69,82,84,126

Radius of gyration: 27.12 Å; Cα contacts (8 Å, |Δi|>4): 66; chains: 1; bounding box: 36×76×33 Å

InterPro domains:
  IPR045800 Heavy metal binding domain [PF19335] (46-71)

Organism: NCBI:txid1327752